Protein AF-A0A0K0XYK2-F1 (afdb_monomer_lite)

Organism: NCBI:txid1579979

Secondary structure (DSSP, 8-state):
--HHHHHHHHHHIIIIIHHHHHHHHHHHHHHHHHHHHHTSS-HHHHHHHHHHHHHHHHHHHHHHHHHH--PPP-HHHHHHHHHHHHHHHHHHHHHHHHS--S---HHHHHHHIIIIIHHHHHHHHHHHHHHTTTTGGGS--

Structure (mmCIF, N/CA/C/O backbone):
data_AF-A0A0K0XYK2-F1
#
_entry.id   AF-A0A0K0XYK2-F1
#
loop_
_atom_site.group_PDB
_atom_site.id
_atom_site.type_symbol
_atom_site.label_atom_id
_atom_site.label_alt_id
_atom_site.label_comp_id
_atom_site.label_asym_id
_atom_site.label_entity_id
_atom_site.label_seq_id
_atom_site.pdbx_PDB_ins_code
_atom_site.Cartn_x
_atom_site.Cartn_y
_atom_site.Cartn_z
_atom_site.occupancy
_atom_site.B_iso_or_equiv
_atom_site.auth_seq_id
_atom_site.auth_comp_id
_atom_site.auth_asym_id
_atom_site.auth_atom_id
_atom_site.pdbx_PDB_model_num
ATOM 1 N N . MET A 1 1 ? -25.253 -1.121 17.543 1.00 58.72 1 MET A N 1
ATOM 2 C CA . MET A 1 1 ? -23.976 -0.503 17.107 1.00 58.72 1 MET A CA 1
ATOM 3 C C . MET A 1 1 ? -23.980 0.944 17.547 1.00 58.72 1 MET A C 1
ATOM 5 O O . MET A 1 1 ? -24.914 1.648 17.197 1.00 58.72 1 MET A O 1
ATOM 9 N N . ASN A 1 2 ? -22.970 1.384 18.293 1.00 80.88 2 ASN A N 1
ATOM 10 C CA . ASN A 1 2 ? -22.919 2.762 18.789 1.00 80.88 2 ASN A CA 1
ATOM 11 C C . ASN A 1 2 ? -22.516 3.725 17.659 1.00 80.88 2 ASN A C 1
ATOM 13 O O . ASN A 1 2 ? -21.666 3.376 16.836 1.00 80.88 2 ASN A O 1
ATOM 17 N N . ALA A 1 3 ? -23.086 4.935 17.632 1.00 79.44 3 ALA A N 1
ATOM 18 C CA . ALA A 1 3 ? -22.844 5.947 16.591 1.00 79.44 3 ALA A CA 1
ATOM 19 C C . ALA A 1 3 ? -21.345 6.232 16.360 1.00 79.44 3 ALA A C 1
ATOM 21 O O . ALA A 1 3 ? -20.890 6.357 15.225 1.00 79.44 3 ALA A O 1
ATOM 22 N N . ALA A 1 4 ? -20.548 6.210 17.431 1.00 78.44 4 ALA A N 1
ATOM 23 C CA . ALA A 1 4 ? -19.099 6.377 17.367 1.00 78.44 4 ALA A CA 1
ATOM 24 C C . ALA A 1 4 ? -18.378 5.292 16.539 1.00 78.44 4 ALA A C 1
ATOM 26 O O . ALA A 1 4 ? -17.362 5.574 15.908 1.00 78.44 4 ALA A O 1
ATOM 27 N N . ALA A 1 5 ? -18.879 4.052 16.520 1.00 76.62 5 ALA A N 1
ATOM 28 C CA . ALA A 1 5 ? -18.284 2.971 15.730 1.00 76.62 5 ALA A CA 1
ATOM 29 C C . ALA A 1 5 ? -18.580 3.130 14.230 1.00 76.62 5 ALA A C 1
ATOM 31 O O . ALA A 1 5 ? -17.725 2.832 13.400 1.00 76.62 5 ALA A O 1
ATOM 32 N N . ILE A 1 6 ? -19.770 3.638 13.893 1.00 80.25 6 ILE A N 1
ATOM 33 C CA . ILE A 1 6 ? -20.173 3.934 12.511 1.00 80.25 6 ILE A CA 1
ATOM 34 C C . ILE A 1 6 ? -19.328 5.084 11.960 1.00 80.25 6 ILE A C 1
ATOM 36 O O . ILE A 1 6 ? -18.779 4.966 10.868 1.00 80.25 6 ILE A O 1
ATOM 40 N N . LEU A 1 7 ? -19.147 6.148 12.749 1.00 84.50 7 LEU A N 1
ATOM 41 C CA . LEU A 1 7 ? -18.330 7.297 12.360 1.00 84.50 7 LEU A CA 1
ATOM 42 C C . LEU A 1 7 ? -16.872 6.900 12.085 1.00 84.50 7 LEU A C 1
ATOM 44 O O . LEU A 1 7 ? -16.305 7.302 11.075 1.00 84.50 7 LEU A O 1
ATOM 48 N N . LYS A 1 8 ? -16.276 6.063 12.946 1.00 80.12 8 LYS A N 1
ATOM 49 C CA . LYS A 1 8 ? -14.902 5.566 12.758 1.00 80.12 8 LYS A CA 1
ATOM 50 C C . LYS A 1 8 ? -14.750 4.736 11.482 1.00 80.12 8 LYS A C 1
ATOM 52 O O . LYS A 1 8 ? -13.781 4.928 10.755 1.00 80.12 8 LYS A O 1
ATOM 57 N N . ALA A 1 9 ? -15.698 3.839 11.207 1.00 79.44 9 ALA A N 1
ATOM 58 C CA . ALA A 1 9 ? -15.681 3.028 9.991 1.00 79.44 9 ALA A CA 1
ATOM 59 C C . ALA A 1 9 ? -15.854 3.894 8.732 1.00 79.44 9 ALA A C 1
ATOM 61 O O . ALA A 1 9 ? -15.093 3.749 7.780 1.00 79.44 9 ALA A O 1
ATOM 62 N N . GLY A 1 10 ? -16.793 4.846 8.754 1.00 82.88 10 GLY A N 1
ATOM 63 C CA . GLY A 1 10 ? -17.002 5.784 7.650 1.00 82.88 10 GLY A CA 1
ATOM 64 C C . GLY A 1 10 ? -15.770 6.645 7.369 1.00 82.88 10 GLY A C 1
ATOM 65 O O . GLY A 1 10 ? -15.364 6.780 6.218 1.00 82.88 10 GLY A O 1
ATOM 66 N N . LEU A 1 11 ? -15.116 7.156 8.416 1.00 85.12 11 LEU A N 1
ATOM 67 C CA . LEU A 1 11 ? -13.898 7.952 8.276 1.00 85.12 11 LEU A CA 1
ATOM 68 C C . LEU A 1 11 ? -12.726 7.124 7.728 1.00 85.12 11 LEU A C 1
ATOM 70 O O . LEU A 1 11 ? -11.992 7.603 6.871 1.00 85.12 11 LEU A O 1
ATOM 74 N N . ALA A 1 12 ? -12.574 5.872 8.170 1.00 84.19 12 ALA A N 1
ATOM 75 C CA . ALA A 1 12 ? -11.563 4.959 7.633 1.00 84.19 12 ALA A CA 1
ATOM 76 C C . ALA A 1 12 ? -11.784 4.669 6.140 1.00 84.19 12 ALA A C 1
ATOM 78 O O . ALA A 1 12 ? -10.831 4.642 5.362 1.00 84.19 12 ALA A O 1
ATOM 79 N N . ILE A 1 13 ? -13.040 4.495 5.722 1.00 86.38 13 ILE A N 1
ATOM 80 C CA . ILE A 1 13 ? -13.371 4.291 4.310 1.00 86.38 13 ILE A CA 1
ATOM 81 C C . ILE A 1 13 ? -13.037 5.551 3.502 1.00 86.38 13 ILE A C 1
ATOM 83 O O . ILE A 1 13 ? -12.327 5.458 2.506 1.00 86.38 13 ILE A O 1
ATOM 87 N N . LEU A 1 14 ? -13.483 6.727 3.950 1.00 86.56 14 LEU A N 1
ATOM 88 C CA . LEU A 1 14 ? -13.291 7.989 3.227 1.00 86.56 14 LEU A CA 1
ATOM 89 C C . LEU A 1 14 ? -11.833 8.455 3.170 1.00 86.56 14 LEU A C 1
ATOM 91 O O . LEU A 1 14 ? -11.420 9.016 2.161 1.00 86.56 14 LEU A O 1
ATOM 95 N N . LEU A 1 15 ? -11.060 8.262 4.241 1.00 85.19 15 LEU A N 1
ATOM 96 C CA . LEU A 1 15 ? -9.692 8.780 4.327 1.00 85.19 15 LEU A CA 1
ATOM 97 C C . LEU A 1 15 ? -8.625 7.768 3.918 1.00 85.19 15 LEU A C 1
ATOM 99 O O . LEU A 1 15 ? -7.538 8.183 3.546 1.00 85.19 15 LEU A O 1
ATOM 103 N N . ALA A 1 16 ? -8.890 6.463 3.985 1.00 84.69 16 ALA A N 1
ATOM 104 C CA . ALA A 1 16 ? -7.887 5.455 3.643 1.00 84.69 16 ALA A CA 1
ATOM 105 C C . ALA A 1 16 ? -8.311 4.610 2.442 1.00 84.69 16 ALA A C 1
ATOM 107 O O . ALA A 1 16 ? -7.572 4.518 1.464 1.00 84.69 16 ALA A O 1
ATOM 108 N N . TRP A 1 17 ? -9.499 4.005 2.483 1.00 90.06 17 TRP A N 1
ATOM 109 C CA . TRP A 1 17 ? -9.905 3.046 1.453 1.00 90.06 17 TRP A CA 1
ATOM 110 C C . TRP A 1 17 ? -10.210 3.696 0.096 1.00 90.06 17 TRP A C 1
ATOM 112 O O . TRP A 1 17 ? -9.714 3.227 -0.926 1.00 90.06 17 TRP A O 1
ATOM 122 N N . VAL A 1 18 ? -10.988 4.784 0.079 1.00 88.06 18 VAL A N 1
ATOM 123 C CA . VAL A 1 18 ? -11.325 5.527 -1.149 1.00 88.06 18 VAL A CA 1
ATOM 124 C C . VAL A 1 18 ? -10.067 6.031 -1.865 1.00 88.06 18 VAL A C 1
ATOM 126 O O . VAL A 1 18 ? -9.911 5.720 -3.043 1.00 88.06 18 VAL A O 1
ATOM 129 N N . PRO A 1 19 ? -9.128 6.736 -1.206 1.00 83.75 19 PRO A N 1
ATOM 130 C CA . PRO A 1 19 ? -7.890 7.133 -1.871 1.00 83.75 19 PRO A CA 1
ATOM 131 C C . PRO A 1 19 ? -7.040 5.940 -2.340 1.00 83.75 19 PRO A C 1
ATOM 133 O O . PRO A 1 19 ? -6.394 6.024 -3.384 1.00 83.75 19 PRO A O 1
ATOM 136 N N . ALA A 1 20 ? -7.078 4.799 -1.644 1.00 86.00 20 ALA A N 1
ATOM 137 C CA . ALA A 1 20 ? -6.368 3.594 -2.074 1.00 86.00 20 ALA A CA 1
ATOM 138 C C . ALA A 1 20 ? -6.957 2.931 -3.338 1.00 86.00 20 ALA A C 1
ATOM 140 O O . ALA A 1 20 ? -6.229 2.215 -4.025 1.00 86.00 20 ALA A O 1
ATOM 141 N N . LEU A 1 21 ? -8.226 3.181 -3.697 1.00 86.69 21 LEU A N 1
ATOM 142 C CA . LEU A 1 21 ? -8.789 2.720 -4.979 1.00 86.69 21 LEU A CA 1
ATOM 143 C C . LEU A 1 21 ? -8.037 3.307 -6.172 1.00 86.69 21 LEU A C 1
ATOM 145 O O . LEU A 1 21 ? -7.828 2.621 -7.168 1.00 86.69 21 LEU A O 1
ATOM 149 N N . PHE A 1 22 ? -7.614 4.567 -6.068 1.00 84.25 22 PHE A N 1
ATOM 150 C CA . PHE A 1 22 ? -6.834 5.211 -7.117 1.00 84.25 22 PHE A CA 1
ATOM 151 C C . PHE A 1 22 ? -5.506 4.474 -7.325 1.00 84.25 22 PHE A C 1
ATOM 153 O O . PHE A 1 22 ? -5.145 4.136 -8.450 1.00 84.25 22 PHE A O 1
ATOM 160 N N . TRP A 1 23 ? -4.840 4.105 -6.228 1.00 81.56 23 TRP A N 1
ATOM 161 C CA . TRP A 1 23 ? -3.601 3.326 -6.251 1.00 81.56 23 TRP A CA 1
ATOM 162 C C . TRP A 1 23 ? -3.754 1.919 -6.809 1.00 81.56 23 TRP A C 1
ATOM 164 O O . TRP A 1 23 ? -2.800 1.404 -7.385 1.00 81.56 23 TRP A O 1
ATOM 174 N N . LEU A 1 24 ? -4.934 1.307 -6.702 1.00 89.81 24 LEU A N 1
ATOM 175 C CA . LEU A 1 24 ? -5.184 0.003 -7.311 1.00 89.81 24 LEU A CA 1
ATOM 176 C C . LEU A 1 24 ? -5.029 0.053 -8.837 1.00 89.81 24 LEU A C 1
ATOM 178 O O . LEU A 1 24 ? -4.499 -0.887 -9.427 1.00 89.81 24 LEU A O 1
ATOM 182 N N . VAL A 1 25 ? -5.432 1.160 -9.470 1.00 88.12 25 VAL A N 1
ATOM 183 C CA . VAL A 1 25 ? -5.254 1.357 -10.915 1.00 88.12 25 VAL A CA 1
ATOM 184 C C . VAL A 1 25 ? -3.768 1.442 -11.259 1.00 88.12 25 VAL A C 1
ATOM 186 O O . VAL A 1 25 ? -3.318 0.737 -12.156 1.00 88.12 25 VAL A O 1
ATOM 189 N N . PHE A 1 26 ? -2.979 2.219 -10.507 1.00 84.81 26 PHE A N 1
ATOM 190 C CA . PHE A 1 26 ? -1.522 2.286 -10.703 1.00 84.81 26 PHE A CA 1
ATOM 191 C C . PHE A 1 26 ? -0.840 0.946 -10.463 1.00 84.81 26 PHE A C 1
ATOM 193 O O . PHE A 1 26 ? 0.047 0.570 -11.223 1.00 84.81 26 PHE A O 1
ATOM 200 N N . ALA A 1 27 ? -1.271 0.210 -9.441 1.00 89.38 27 ALA A N 1
ATOM 201 C CA . ALA A 1 27 ? -0.759 -1.117 -9.147 1.00 89.38 27 ALA A CA 1
ATOM 202 C C . ALA A 1 27 ? -1.038 -2.082 -10.312 1.00 89.38 27 ALA A C 1
ATOM 204 O O . ALA A 1 27 ? -0.130 -2.779 -10.759 1.00 89.38 27 ALA A O 1
ATOM 205 N N . GLY A 1 28 ? -2.257 -2.061 -10.865 1.00 90.56 28 GLY A N 1
ATOM 206 C CA . GLY A 1 28 ? -2.625 -2.837 -12.051 1.00 90.56 28 GLY A CA 1
ATOM 207 C C . GLY A 1 28 ? -1.798 -2.465 -13.284 1.00 90.56 28 GLY A C 1
ATOM 208 O O . GLY A 1 28 ? -1.230 -3.345 -13.931 1.00 90.56 28 GLY A O 1
ATOM 209 N N . THR A 1 29 ? -1.657 -1.169 -13.572 1.00 88.31 29 THR A N 1
ATOM 210 C CA . THR A 1 29 ? -0.811 -0.679 -14.671 1.00 88.31 29 THR A CA 1
ATOM 211 C C . THR A 1 29 ? 0.649 -1.084 -14.477 1.00 88.31 29 THR A C 1
ATOM 213 O O . THR A 1 29 ? 1.287 -1.513 -15.432 1.00 88.31 29 THR A O 1
ATOM 216 N N . GLY A 1 30 ? 1.166 -1.020 -13.247 1.00 86.88 30 GLY A N 1
ATOM 217 C CA . GLY A 1 30 ? 2.515 -1.463 -12.898 1.00 86.88 30 GLY A CA 1
ATOM 218 C C . GLY A 1 30 ? 2.739 -2.946 -13.190 1.00 86.88 30 GLY A C 1
ATOM 219 O O . GLY A 1 30 ? 3.750 -3.293 -13.791 1.00 86.88 30 GLY A O 1
ATOM 220 N N . VAL A 1 31 ? 1.774 -3.819 -12.872 1.00 92.44 31 VAL A N 1
ATOM 221 C CA . VAL A 1 31 ? 1.859 -5.242 -13.249 1.00 92.44 31 VAL A CA 1
ATOM 222 C C . VAL A 1 31 ? 1.899 -5.405 -14.769 1.00 92.44 31 VAL A C 1
ATOM 224 O O . VAL A 1 31 ? 2.766 -6.111 -15.276 1.00 92.44 31 VAL A O 1
ATOM 227 N N . ILE A 1 32 ? 0.998 -4.748 -15.506 1.00 92.38 32 ILE A N 1
ATOM 228 C CA . ILE A 1 32 ? 0.915 -4.874 -16.972 1.00 92.38 32 ILE A CA 1
ATOM 229 C C . ILE A 1 32 ? 2.203 -4.375 -17.641 1.00 92.38 32 ILE A C 1
ATOM 231 O O . ILE A 1 32 ? 2.792 -5.082 -18.459 1.00 92.38 32 ILE A O 1
ATOM 235 N N . MET A 1 33 ? 2.667 -3.182 -17.263 1.00 88.69 33 MET A N 1
ATOM 236 C CA . MET A 1 33 ? 3.909 -2.599 -17.775 1.00 88.69 33 MET A CA 1
ATOM 237 C C . MET A 1 33 ? 5.120 -3.447 -17.392 1.00 88.69 33 MET A C 1
ATOM 239 O O . MET A 1 33 ? 6.005 -3.665 -18.216 1.00 88.69 33 MET A O 1
ATOM 243 N N . GLY A 1 34 ? 5.139 -3.984 -16.172 1.00 88.88 34 GLY A N 1
ATOM 244 C CA . GLY A 1 34 ? 6.210 -4.852 -15.710 1.00 88.88 34 GLY A CA 1
ATOM 245 C C . GLY A 1 34 ? 6.291 -6.162 -16.495 1.00 88.88 34 GLY A C 1
ATOM 246 O O . GLY A 1 34 ? 7.384 -6.571 -16.879 1.00 88.88 34 GLY A O 1
ATOM 247 N N . VAL A 1 35 ? 5.147 -6.773 -16.833 1.00 91.12 35 VAL A N 1
ATOM 248 C CA . VAL A 1 35 ? 5.092 -7.935 -17.740 1.00 91.12 35 VAL A CA 1
ATOM 249 C C . VAL A 1 35 ? 5.641 -7.572 -19.117 1.00 91.12 35 VAL A C 1
ATOM 251 O O . VAL A 1 35 ? 6.440 -8.331 -19.656 1.00 91.12 35 VAL A O 1
ATOM 254 N N . GLY A 1 36 ? 5.290 -6.403 -19.660 1.00 87.56 36 GLY A N 1
ATOM 255 C CA . GLY A 1 36 ? 5.891 -5.896 -20.899 1.00 87.56 36 GLY A CA 1
ATOM 256 C C . GLY A 1 36 ? 7.415 -5.744 -20.801 1.00 87.56 36 GLY A C 1
ATOM 257 O O . GLY A 1 36 ? 8.137 -6.130 -21.719 1.00 87.56 36 GLY A O 1
ATOM 258 N N . GLY A 1 37 ? 7.910 -5.265 -19.657 1.00 88.38 37 GLY A N 1
ATOM 259 C CA . GLY A 1 37 ? 9.337 -5.126 -19.360 1.00 88.38 37 GLY A CA 1
ATOM 260 C C . GLY A 1 37 ? 10.102 -6.451 -19.279 1.00 88.38 37 GLY A C 1
ATOM 261 O O . GLY A 1 37 ? 11.288 -6.483 -19.584 1.00 88.38 37 GLY A O 1
ATOM 262 N N . LEU A 1 38 ? 9.445 -7.568 -18.943 1.00 90.25 38 LEU A N 1
ATOM 263 C CA . LEU A 1 38 ? 10.092 -8.891 -18.963 1.00 90.25 38 LEU A CA 1
ATOM 264 C C . LEU A 1 38 ? 10.512 -9.331 -20.369 1.00 90.25 38 LEU A C 1
ATOM 266 O O . LEU A 1 38 ? 11.432 -10.134 -20.506 1.00 90.25 38 LEU A O 1
ATOM 270 N N . PHE A 1 39 ? 9.836 -8.817 -21.397 1.00 90.75 39 PHE A N 1
ATOM 271 C CA . PHE A 1 39 ? 10.120 -9.114 -22.800 1.00 90.75 39 PHE A CA 1
ATOM 272 C C . PHE A 1 39 ? 10.922 -8.004 -23.493 1.00 90.75 39 PHE A C 1
ATOM 274 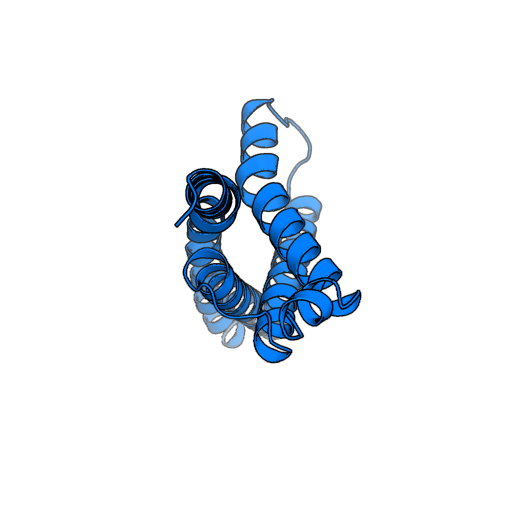O O . PHE A 1 39 ? 11.175 -8.094 -24.694 1.00 90.75 39 PHE A O 1
ATOM 281 N N . SER A 1 40 ? 11.313 -6.957 -22.760 1.00 84.62 40 SER A N 1
ATOM 282 C CA . SER A 1 40 ? 12.141 -5.864 -23.268 1.00 84.62 40 SER A CA 1
ATOM 283 C C . SER A 1 40 ? 13.622 -6.067 -22.916 1.00 84.62 40 SER A C 1
ATOM 285 O O . SER A 1 40 ? 14.017 -7.072 -22.325 1.00 84.62 40 SER A O 1
ATOM 287 N N . SER A 1 41 ? 14.469 -5.102 -23.282 1.00 79.62 41 SER A N 1
ATOM 288 C CA . SER A 1 41 ? 15.900 -5.096 -22.950 1.00 79.62 41 SER A CA 1
ATOM 289 C C . SER A 1 41 ? 16.199 -4.941 -21.451 1.00 79.62 41 SER A C 1
ATOM 291 O O . SER A 1 41 ? 17.358 -5.053 -21.058 1.00 79.62 41 SER A O 1
ATOM 293 N N . GLU A 1 42 ? 15.187 -4.694 -20.609 1.00 83.75 42 GLU A N 1
ATOM 294 C CA . GLU A 1 42 ? 15.345 -4.393 -19.178 1.00 83.75 42 GLU A CA 1
ATOM 295 C C . GLU A 1 42 ? 14.457 -5.284 -18.280 1.00 83.75 42 GLU A C 1
ATOM 297 O O . GLU A 1 42 ? 13.575 -4.799 -17.561 1.00 83.75 42 GLU A O 1
ATOM 302 N N . PRO A 1 43 ? 14.711 -6.606 -18.244 1.00 87.69 43 PRO A N 1
ATOM 303 C CA . PRO A 1 43 ? 13.863 -7.562 -17.525 1.00 87.69 43 PRO A CA 1
ATOM 304 C C . PRO A 1 43 ? 13.830 -7.326 -16.008 1.00 87.69 43 PRO A C 1
ATOM 306 O O . PRO A 1 43 ? 12.824 -7.597 -15.351 1.00 87.69 43 PRO A O 1
ATOM 309 N N . TRP A 1 44 ? 14.906 -6.778 -15.436 1.00 89.50 44 TRP A N 1
ATOM 310 C CA . TRP A 1 44 ? 14.969 -6.444 -14.012 1.00 89.50 44 TRP A CA 1
ATOM 311 C C . TRP A 1 44 ? 14.008 -5.317 -13.630 1.00 89.50 44 TRP A C 1
ATOM 313 O O . TRP A 1 44 ? 13.346 -5.417 -12.598 1.00 89.50 44 TRP A O 1
ATOM 323 N N . GLY A 1 45 ? 13.878 -4.289 -14.475 1.00 85.31 45 GLY A N 1
ATOM 324 C CA . GLY A 1 45 ? 12.880 -3.236 -14.285 1.00 85.31 45 GLY A CA 1
ATOM 325 C C . GLY A 1 45 ? 11.470 -3.823 -14.318 1.00 85.31 45 GLY A C 1
ATOM 326 O O . GLY A 1 45 ? 10.673 -3.576 -13.414 1.00 85.31 45 GLY A O 1
ATOM 327 N N . GLY A 1 46 ? 11.206 -4.709 -15.285 1.00 87.25 46 GLY A N 1
ATOM 328 C CA . GLY A 1 46 ? 9.940 -5.436 -15.390 1.00 87.25 46 GLY A CA 1
ATOM 329 C C . GLY A 1 46 ? 9.558 -6.198 -14.114 1.00 87.25 46 GLY A C 1
ATOM 330 O O . GLY A 1 46 ? 8.443 -6.050 -13.608 1.00 87.25 46 GLY A O 1
ATOM 331 N N . LEU A 1 47 ? 10.501 -6.950 -13.533 1.00 90.81 47 LEU A N 1
ATOM 332 C CA . LEU A 1 47 ? 10.293 -7.673 -12.270 1.00 90.81 47 LEU A CA 1
ATOM 333 C C . LEU A 1 47 ? 9.973 -6.741 -11.094 1.00 90.81 47 LEU A C 1
ATOM 335 O O . LEU A 1 47 ? 9.086 -7.052 -10.296 1.00 90.81 47 LEU A O 1
ATOM 339 N N . VAL A 1 48 ? 10.662 -5.602 -10.988 1.00 89.62 48 VAL A N 1
ATOM 340 C CA . VAL A 1 48 ? 10.406 -4.608 -9.933 1.00 89.62 48 VAL A CA 1
ATOM 341 C C . VAL A 1 48 ? 8.996 -4.031 -10.070 1.00 89.62 48 VAL A C 1
ATOM 343 O O . VAL A 1 48 ? 8.261 -3.986 -9.084 1.00 89.62 48 VAL A O 1
ATOM 346 N N . PHE A 1 49 ? 8.574 -3.668 -11.283 1.00 89.19 49 PHE A N 1
ATOM 347 C CA . PHE A 1 49 ? 7.224 -3.155 -11.540 1.00 89.19 49 PHE A CA 1
ATOM 348 C C . PHE A 1 49 ? 6.128 -4.184 -11.234 1.00 89.19 49 PHE A C 1
ATOM 350 O O . PHE A 1 49 ? 5.107 -3.830 -10.639 1.00 89.19 49 PHE A O 1
ATOM 357 N N . ILE A 1 50 ? 6.357 -5.465 -11.547 1.00 92.62 50 ILE A N 1
ATOM 358 C CA . ILE A 1 50 ? 5.449 -6.555 -11.154 1.00 92.62 50 ILE A CA 1
ATOM 359 C C . ILE A 1 50 ? 5.372 -6.669 -9.631 1.00 92.62 50 ILE A C 1
ATOM 361 O O . ILE A 1 50 ? 4.275 -6.729 -9.078 1.00 92.62 50 ILE A O 1
ATOM 365 N N . ALA A 1 51 ? 6.514 -6.681 -8.939 1.00 92.56 51 ALA A N 1
ATOM 366 C CA . ALA A 1 51 ? 6.555 -6.810 -7.485 1.00 92.56 51 ALA A CA 1
ATOM 367 C C . ALA A 1 51 ? 5.850 -5.638 -6.781 1.00 92.56 51 ALA A C 1
ATOM 369 O O . ALA A 1 51 ? 5.080 -5.861 -5.845 1.00 92.56 51 ALA A O 1
ATOM 370 N N . LEU A 1 52 ? 6.055 -4.407 -7.261 1.00 91.25 52 LEU A N 1
ATOM 371 C CA . LEU A 1 52 ? 5.348 -3.221 -6.776 1.00 91.25 52 LEU A CA 1
ATOM 372 C C . LEU A 1 52 ? 3.847 -3.318 -7.065 1.00 91.25 52 LEU A C 1
ATOM 374 O O . LEU A 1 52 ? 3.025 -3.151 -6.170 1.00 91.25 52 LEU A O 1
ATOM 378 N N . GLY A 1 53 ? 3.458 -3.679 -8.285 1.00 91.50 53 GLY A N 1
ATOM 379 C CA . GLY A 1 53 ? 2.047 -3.843 -8.625 1.00 91.50 53 GLY A CA 1
ATOM 380 C C . GLY A 1 53 ? 1.339 -4.879 -7.740 1.00 91.50 53 GLY A C 1
ATOM 381 O O . GLY A 1 53 ? 0.288 -4.602 -7.160 1.00 91.50 53 GLY A O 1
ATOM 382 N N . LEU A 1 54 ? 1.948 -6.049 -7.537 1.00 94.75 54 LEU A N 1
ATOM 383 C CA . LEU A 1 54 ? 1.407 -7.084 -6.651 1.00 94.75 54 LEU A CA 1
ATOM 384 C C . LEU A 1 54 ? 1.376 -6.638 -5.182 1.00 94.75 54 LEU A C 1
ATOM 386 O O . LEU A 1 54 ? 0.389 -6.888 -4.487 1.00 94.75 54 LEU A O 1
ATOM 390 N N . GLY A 1 55 ? 2.417 -5.947 -4.712 1.00 92.25 55 GLY A N 1
ATOM 391 C CA . GLY A 1 55 ? 2.473 -5.376 -3.367 1.00 92.25 55 GLY A CA 1
ATOM 392 C C . GLY A 1 55 ? 1.348 -4.370 -3.113 1.00 92.25 55 GLY A C 1
ATOM 393 O O . GLY A 1 55 ? 0.671 -4.455 -2.086 1.00 92.25 55 GLY A O 1
ATOM 394 N N . GLY A 1 56 ? 1.087 -3.480 -4.073 1.00 91.12 56 GLY A N 1
ATOM 395 C CA . GLY A 1 56 ? -0.027 -2.531 -4.036 1.00 91.12 56 GLY A CA 1
ATO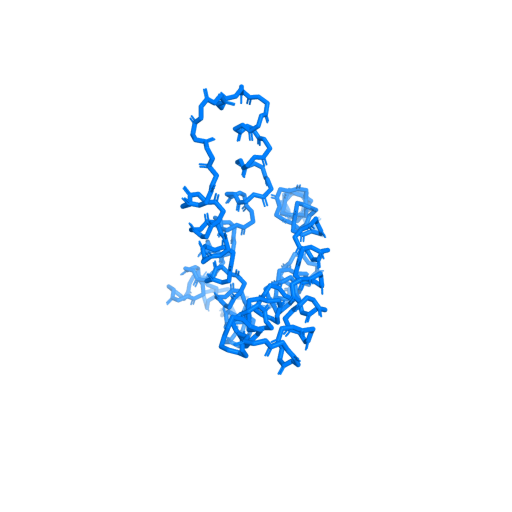M 396 C C . GLY A 1 56 ? -1.397 -3.217 -3.997 1.00 91.12 56 GLY A C 1
ATOM 397 O O . GLY A 1 56 ? -2.238 -2.854 -3.172 1.00 91.12 56 GLY A O 1
ATOM 398 N N . ILE A 1 57 ? -1.606 -4.258 -4.813 1.00 94.44 57 ILE A N 1
ATOM 399 C CA . ILE A 1 57 ? -2.853 -5.046 -4.820 1.00 94.44 57 ILE A CA 1
ATOM 400 C C . ILE A 1 57 ? -3.066 -5.747 -3.471 1.00 94.44 57 ILE A C 1
ATOM 402 O O . ILE A 1 57 ? -4.150 -5.654 -2.892 1.00 94.44 57 ILE A O 1
ATOM 406 N N . LEU A 1 58 ? -2.036 -6.406 -2.927 1.00 93.38 58 LEU A N 1
ATOM 407 C CA . LEU A 1 58 ? -2.102 -7.036 -1.602 1.00 93.38 58 LEU A CA 1
ATOM 408 C C . LEU A 1 58 ? -2.398 -6.005 -0.506 1.00 93.38 58 LEU A C 1
ATOM 410 O O . LEU A 1 58 ? -3.253 -6.244 0.348 1.00 93.38 58 LEU A O 1
ATOM 414 N N . GLY A 1 59 ? -1.759 -4.837 -0.576 1.00 90.12 59 GLY A N 1
ATOM 415 C CA . GLY A 1 59 ? -2.038 -3.684 0.276 1.00 90.12 59 GLY A CA 1
ATOM 416 C C . GLY A 1 59 ? -3.500 -3.268 0.263 1.00 90.12 59 GLY A C 1
ATOM 417 O O . GLY A 1 59 ? -4.128 -3.153 1.318 1.00 90.12 59 GLY A O 1
ATOM 418 N N . PHE A 1 60 ? -4.061 -3.099 -0.934 1.00 91.94 60 PHE A N 1
ATOM 419 C CA . PHE A 1 60 ? -5.460 -2.731 -1.127 1.00 91.94 60 PHE A CA 1
ATOM 420 C C . PHE A 1 60 ? -6.421 -3.796 -0.582 1.00 91.94 60 PHE A C 1
ATOM 422 O O . PHE A 1 60 ? -7.409 -3.457 0.075 1.00 91.94 60 PHE A O 1
ATOM 429 N N . ILE A 1 61 ? -6.126 -5.084 -0.783 1.00 91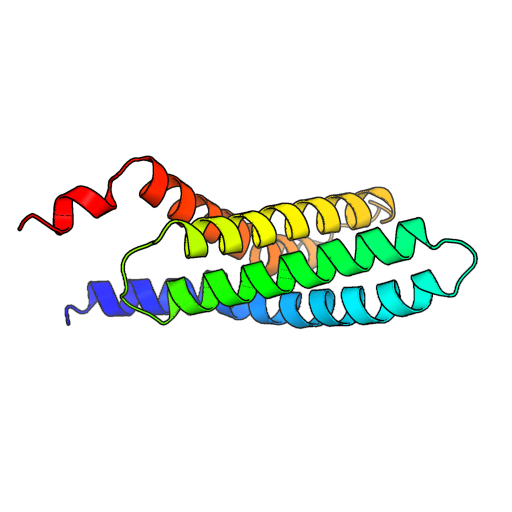.06 61 ILE A N 1
ATOM 430 C CA . ILE A 1 61 ? -6.912 -6.187 -0.209 1.00 91.06 61 ILE A CA 1
ATOM 431 C C . ILE A 1 61 ? -6.861 -6.132 1.323 1.00 91.06 61 ILE A C 1
ATOM 433 O O . ILE A 1 61 ? -7.904 -6.190 1.977 1.00 91.06 61 ILE A O 1
ATOM 437 N N . GLY A 1 62 ? -5.670 -5.970 1.908 1.00 87.56 62 GLY A N 1
ATOM 438 C CA . GLY A 1 62 ? -5.490 -5.834 3.355 1.00 87.56 62 GLY A CA 1
ATOM 439 C C . GLY A 1 62 ? -6.276 -4.657 3.935 1.00 87.56 62 GLY A C 1
ATOM 440 O O . GLY A 1 62 ? -6.950 -4.803 4.958 1.00 87.56 62 GLY A O 1
ATOM 441 N N . LEU A 1 63 ? -6.257 -3.517 3.243 1.00 88.12 63 LEU A N 1
ATOM 442 C CA . LEU A 1 63 ? -6.977 -2.309 3.635 1.00 88.12 63 LEU A CA 1
ATOM 443 C C . LEU A 1 63 ? -8.491 -2.478 3.502 1.00 88.12 63 LEU A C 1
ATOM 445 O O . LEU A 1 63 ? -9.234 -2.107 4.405 1.00 88.12 63 LEU A O 1
ATOM 449 N N . THR A 1 64 ? -8.952 -3.103 2.420 1.00 89.44 64 THR A N 1
ATOM 450 C CA . THR A 1 64 ? -10.369 -3.426 2.213 1.00 89.44 64 THR A CA 1
ATOM 451 C C . THR A 1 64 ? -10.879 -4.316 3.337 1.00 89.44 64 THR A C 1
ATOM 453 O O . THR A 1 64 ? -11.892 -4.008 3.963 1.00 89.44 64 THR A O 1
ATOM 456 N N . LEU A 1 65 ? -10.145 -5.379 3.668 1.00 86.56 65 LEU A N 1
ATOM 457 C CA . LEU A 1 65 ? -10.504 -6.251 4.779 1.00 86.56 65 LEU A CA 1
ATOM 458 C C . LEU A 1 65 ? -10.522 -5.491 6.110 1.00 86.56 65 LEU A C 1
ATOM 460 O O . LEU A 1 65 ? -11.441 -5.695 6.898 1.00 86.56 65 LEU A O 1
ATOM 464 N N . ALA A 1 66 ? -9.563 -4.601 6.363 1.00 83.88 66 ALA A N 1
ATOM 465 C CA . ALA A 1 66 ? -9.508 -3.831 7.604 1.00 83.88 66 ALA A CA 1
ATOM 466 C C . ALA A 1 66 ? -10.621 -2.771 7.730 1.00 83.88 66 ALA A C 1
ATOM 468 O O . ALA A 1 66 ? -11.144 -2.562 8.822 1.00 83.88 66 ALA A O 1
ATOM 469 N N . CYS A 1 67 ? -10.995 -2.106 6.634 1.00 85.62 67 CYS A N 1
ATOM 470 C CA . CYS A 1 67 ? -12.014 -1.053 6.637 1.00 85.62 67 CYS A CA 1
ATOM 471 C C . CYS A 1 67 ? -13.442 -1.612 6.615 1.00 85.62 67 CYS A C 1
ATOM 473 O O . CYS A 1 67 ? -14.328 -1.056 7.263 1.00 85.62 67 CYS A O 1
ATOM 475 N N . TRP A 1 68 ? -13.672 -2.703 5.877 1.00 82.38 68 TRP A N 1
ATOM 476 C CA . TRP A 1 68 ? -15.015 -3.243 5.645 1.00 82.38 68 TRP A CA 1
ATOM 477 C C . TRP A 1 68 ? -15.378 -4.408 6.567 1.00 82.38 68 TRP A C 1
ATOM 479 O O . TRP A 1 68 ? -16.561 -4.631 6.825 1.00 82.38 68 TRP A O 1
ATOM 489 N N . THR A 1 69 ? -14.398 -5.144 7.107 1.00 77.88 69 THR A N 1
ATOM 490 C CA . THR A 1 69 ? -14.674 -6.243 8.046 1.00 77.88 69 THR A CA 1
ATOM 491 C C . THR A 1 69 ? -14.410 -5.811 9.484 1.00 77.88 69 THR A C 1
ATOM 493 O O . THR A 1 69 ? -13.404 -5.183 9.788 1.00 77.88 69 THR A O 1
ATOM 496 N N . ARG A 1 70 ? -15.288 -6.205 10.415 1.00 67.56 70 ARG A N 1
ATOM 497 C CA . ARG A 1 70 ? -15.086 -5.999 11.868 1.00 67.56 70 ARG A CA 1
ATOM 498 C C . ARG A 1 70 ? -14.126 -6.989 12.514 1.00 67.56 70 ARG A C 1
ATOM 500 O O . ARG A 1 70 ? -14.082 -7.113 13.734 1.00 67.56 70 ARG A O 1
ATOM 507 N N . TRP A 1 71 ? -13.456 -7.781 11.698 1.00 68.12 71 TRP A N 1
ATOM 508 C CA . TRP A 1 71 ? -12.709 -8.917 12.192 1.00 68.12 71 TRP A CA 1
ATOM 509 C C . TRP A 1 71 ? -11.385 -8.436 12.779 1.00 68.12 71 TRP A C 1
ATOM 511 O O . TRP A 1 71 ? -10.799 -7.485 12.249 1.00 68.12 71 TRP A O 1
ATOM 521 N N . PRO A 1 72 ? -10.904 -9.089 13.848 1.00 69.81 72 PRO A N 1
ATOM 522 C CA . PRO A 1 72 ? -9.647 -8.722 14.469 1.00 69.81 72 PRO A CA 1
ATOM 523 C C . PRO A 1 72 ? -8.501 -8.801 13.462 1.00 69.81 72 PRO A C 1
ATOM 525 O O . PRO A 1 72 ? -8.516 -9.577 12.498 1.00 69.81 72 PRO A O 1
ATOM 528 N N . MET A 1 73 ? -7.497 -7.964 13.693 1.00 77.25 73 MET A N 1
ATOM 529 C CA . MET A 1 73 ? -6.311 -7.926 12.860 1.00 77.25 73 MET A CA 1
ATOM 530 C C . MET A 1 73 ? -5.528 -9.232 13.033 1.00 77.25 73 MET A C 1
ATOM 532 O O . MET A 1 73 ? -5.196 -9.623 14.149 1.00 77.25 73 MET A O 1
ATOM 536 N N . THR A 1 74 ? -5.254 -9.928 11.930 1.00 83.56 74 THR A N 1
ATOM 537 C CA . THR A 1 74 ? -4.464 -11.167 11.919 1.00 83.56 74 THR A CA 1
ATOM 538 C C . THR A 1 74 ? -3.079 -10.907 11.334 1.00 83.56 74 THR A C 1
ATOM 540 O O . THR A 1 74 ? -2.884 -9.932 10.603 1.00 83.56 74 THR A O 1
ATOM 543 N N . ARG A 1 75 ? -2.117 -11.808 11.592 1.00 84.00 75 ARG A N 1
ATOM 544 C CA . ARG A 1 75 ? -0.761 -11.708 11.016 1.00 84.00 75 ARG A CA 1
ATOM 545 C C . ARG A 1 75 ? -0.796 -11.561 9.494 1.00 84.00 75 ARG A C 1
ATOM 547 O O . ARG A 1 75 ? -0.120 -10.695 8.958 1.00 84.00 75 ARG A O 1
ATOM 554 N N . THR A 1 76 ? -1.635 -12.336 8.809 1.00 84.31 76 THR A N 1
ATOM 555 C CA . THR A 1 76 ? -1.771 -12.284 7.345 1.00 84.31 76 THR A CA 1
ATOM 556 C C . THR A 1 76 ? -2.231 -10.910 6.854 1.00 84.31 76 THR A C 1
ATOM 558 O O . THR A 1 76 ? -1.664 -10.374 5.907 1.00 84.31 76 THR A O 1
ATOM 561 N N . ARG A 1 77 ? -3.212 -10.293 7.527 1.00 84.12 77 ARG A N 1
ATOM 562 C CA . ARG A 1 77 ? -3.705 -8.951 7.169 1.00 84.12 77 ARG A CA 1
ATOM 563 C C . ARG A 1 77 ? -2.652 -7.874 7.412 1.00 84.12 77 ARG A C 1
ATOM 565 O O . ARG A 1 77 ? -2.518 -6.963 6.603 1.00 84.12 77 ARG A O 1
ATOM 572 N N . ALA A 1 78 ? -1.897 -7.991 8.504 1.00 85.81 78 ALA A N 1
ATOM 573 C CA . ALA A 1 78 ? -0.797 -7.080 8.800 1.00 85.81 78 ALA A CA 1
ATOM 574 C C . ALA A 1 78 ? 0.319 -7.180 7.747 1.00 85.81 78 ALA A C 1
ATOM 576 O O . ALA A 1 78 ? 0.822 -6.150 7.310 1.00 85.81 78 ALA A O 1
ATOM 577 N N . ILE A 1 79 ? 0.646 -8.394 7.285 1.00 87.75 79 ILE A N 1
ATOM 578 C CA . ILE A 1 79 ? 1.612 -8.611 6.196 1.00 87.75 79 ILE A CA 1
ATOM 579 C C . ILE A 1 79 ? 1.112 -7.968 4.898 1.00 87.75 79 ILE A C 1
ATOM 581 O O . ILE A 1 79 ? 1.864 -7.245 4.257 1.00 87.75 79 ILE A O 1
ATOM 585 N N . PHE A 1 80 ? -0.160 -8.158 4.537 1.00 90.38 80 PHE A N 1
ATOM 586 C CA . PHE A 1 80 ? -0.739 -7.541 3.338 1.00 90.38 80 PHE A CA 1
ATOM 587 C C . PHE A 1 80 ? -0.668 -6.012 3.381 1.00 90.38 80 PHE A C 1
ATOM 589 O O . PHE A 1 80 ? -0.211 -5.395 2.420 1.00 90.38 80 PHE A O 1
ATOM 596 N N . LEU A 1 81 ? -1.035 -5.400 4.512 1.00 89.25 81 LEU A N 1
ATOM 597 C CA . LEU A 1 81 ? -0.878 -3.956 4.700 1.00 89.25 81 LEU A CA 1
ATOM 598 C C . LEU A 1 81 ? 0.586 -3.516 4.607 1.00 89.25 81 LEU A C 1
ATOM 600 O O . LEU A 1 81 ? 0.866 -2.500 3.977 1.00 89.25 81 LEU A O 1
ATOM 604 N N . ALA A 1 82 ? 1.515 -4.269 5.199 1.00 88.19 82 ALA A N 1
ATOM 605 C CA . ALA A 1 82 ? 2.938 -3.952 5.145 1.00 88.19 82 ALA A CA 1
ATOM 606 C C . ALA A 1 82 ? 3.475 -4.001 3.706 1.00 88.19 82 ALA A C 1
ATOM 608 O O . ALA A 1 82 ? 4.177 -3.081 3.295 1.00 88.19 82 ALA A O 1
ATOM 609 N N . CYS A 1 83 ? 3.090 -5.010 2.915 1.00 90.62 83 CYS A N 1
ATOM 610 C CA . CYS A 1 83 ? 3.417 -5.086 1.489 1.00 90.62 83 CYS A CA 1
ATOM 611 C C . CYS A 1 83 ? 2.896 -3.863 0.726 1.00 90.62 83 CYS A C 1
ATOM 613 O O . CYS A 1 83 ? 3.639 -3.271 -0.054 1.00 90.62 83 CYS A O 1
ATOM 615 N N . GLY A 1 84 ? 1.657 -3.448 1.003 1.00 88.62 84 GLY A N 1
ATOM 616 C CA . GLY A 1 84 ? 1.070 -2.233 0.441 1.00 88.62 84 GLY A CA 1
ATOM 617 C C . GLY A 1 84 ? 1.861 -0.976 0.773 1.00 88.62 84 GLY A C 1
ATOM 618 O O . GLY A 1 84 ? 2.214 -0.217 -0.123 1.00 88.62 84 GLY A O 1
ATOM 619 N N . VAL A 1 85 ? 2.179 -0.773 2.055 1.00 89.94 85 VAL A N 1
ATOM 620 C CA . VAL A 1 85 ? 2.952 0.387 2.524 1.00 89.94 85 VAL A CA 1
ATOM 621 C C . VAL A 1 85 ? 4.333 0.420 1.876 1.00 89.94 85 VAL A C 1
ATOM 623 O O . VAL A 1 85 ? 4.717 1.451 1.333 1.00 89.94 85 VAL A O 1
ATOM 626 N N . ILE A 1 86 ? 5.065 -0.697 1.889 1.00 89.94 86 ILE A N 1
ATOM 627 C CA . ILE A 1 86 ? 6.403 -0.782 1.287 1.00 89.94 86 ILE A CA 1
ATOM 628 C C . ILE A 1 86 ? 6.323 -0.485 -0.210 1.00 89.94 86 ILE A C 1
ATOM 630 O O . ILE A 1 86 ? 7.084 0.337 -0.710 1.00 89.94 86 ILE A O 1
ATOM 634 N N . SER A 1 87 ? 5.370 -1.098 -0.913 1.00 88.44 87 SER A N 1
ATOM 635 C CA . SER A 1 87 ? 5.175 -0.863 -2.341 1.00 88.44 87 SER A CA 1
ATOM 636 C C . SER A 1 87 ? 4.906 0.605 -2.654 1.00 88.44 87 SER A C 1
ATOM 638 O O . SER A 1 87 ? 5.447 1.139 -3.618 1.00 88.44 87 SER A O 1
ATOM 640 N N . LEU A 1 88 ? 4.063 1.256 -1.856 1.00 85.56 88 LEU A N 1
ATOM 641 C CA . LEU A 1 88 ? 3.663 2.636 -2.089 1.00 85.56 88 LEU A CA 1
ATOM 642 C C . LEU A 1 88 ? 4.813 3.602 -1.772 1.00 85.56 88 LEU A C 1
ATOM 644 O O . LEU A 1 88 ? 5.046 4.540 -2.527 1.00 85.56 88 LEU A O 1
ATOM 648 N N . LEU A 1 89 ? 5.599 3.329 -0.726 1.00 86.38 89 LEU A N 1
ATOM 649 C CA . LEU A 1 89 ? 6.815 4.086 -0.413 1.00 86.38 89 LEU A CA 1
ATOM 650 C C . LEU A 1 89 ? 7.875 3.962 -1.512 1.00 86.38 89 LEU A C 1
ATOM 652 O O . LEU A 1 89 ? 8.458 4.971 -1.903 1.00 86.38 89 LEU A O 1
ATOM 656 N N . VAL A 1 90 ? 8.110 2.753 -2.030 1.00 86.12 90 VAL A N 1
ATOM 657 C CA . VAL A 1 90 ? 9.077 2.538 -3.116 1.00 86.12 90 VAL A CA 1
ATOM 658 C C . VAL A 1 90 ? 8.596 3.210 -4.402 1.00 86.12 90 VAL A C 1
ATOM 660 O O . VAL A 1 90 ? 9.375 3.916 -5.034 1.00 86.12 90 VAL A O 1
ATOM 663 N N . ALA A 1 91 ? 7.314 3.080 -4.755 1.00 81.38 91 ALA A N 1
ATOM 664 C CA . ALA A 1 91 ? 6.744 3.768 -5.914 1.00 81.38 91 ALA A CA 1
ATOM 665 C C . ALA A 1 91 ? 6.879 5.298 -5.803 1.00 81.38 91 ALA A C 1
ATOM 667 O O . ALA A 1 91 ? 7.277 5.954 -6.762 1.00 81.38 91 ALA A O 1
ATOM 668 N N . MET A 1 92 ? 6.624 5.870 -4.621 1.00 79.56 92 MET A N 1
ATOM 669 C CA . MET A 1 92 ? 6.832 7.302 -4.383 1.00 79.56 92 MET A CA 1
ATOM 670 C C . MET A 1 92 ? 8.308 7.701 -4.460 1.00 79.56 92 MET A C 1
ATOM 672 O O . MET A 1 92 ? 8.622 8.768 -4.986 1.00 79.56 92 MET A O 1
ATOM 676 N N . ALA A 1 93 ? 9.225 6.864 -3.970 1.00 81.25 93 ALA A N 1
ATOM 677 C CA . ALA A 1 93 ? 10.658 7.114 -4.106 1.00 81.25 93 ALA A CA 1
ATOM 678 C C . ALA A 1 93 ? 11.082 7.173 -5.584 1.00 81.25 93 ALA A C 1
ATOM 680 O O . ALA A 1 93 ? 11.770 8.110 -5.970 1.00 81.25 93 ALA A O 1
ATOM 681 N N . PHE A 1 94 ? 10.605 6.253 -6.428 1.00 75.19 94 PHE A N 1
ATOM 682 C CA . PHE A 1 94 ? 10.847 6.303 -7.877 1.00 75.19 94 PHE A CA 1
ATOM 683 C C . PHE A 1 94 ? 10.296 7.585 -8.518 1.00 75.19 94 PHE A C 1
ATOM 685 O O . PHE A 1 94 ? 11.042 8.325 -9.158 1.00 75.19 94 PHE A O 1
ATOM 692 N N . LEU A 1 95 ? 9.025 7.913 -8.262 1.00 71.12 95 LEU A N 1
ATOM 693 C CA . LEU A 1 95 ? 8.381 9.108 -8.826 1.00 71.12 95 LEU A CA 1
ATOM 694 C C . LEU A 1 95 ? 9.059 10.419 -8.395 1.00 71.12 95 LEU A C 1
ATOM 696 O O . LEU A 1 95 ? 9.082 11.383 -9.152 1.00 71.12 95 LEU A O 1
ATOM 700 N N . THR A 1 96 ? 9.621 10.473 -7.185 1.00 69.19 96 THR A N 1
ATOM 701 C CA . THR A 1 96 ? 10.311 11.670 -6.664 1.00 69.19 96 THR A CA 1
ATOM 702 C C . THR A 1 96 ? 11.772 11.798 -7.090 1.00 69.19 96 THR A C 1
ATOM 704 O O . THR A 1 96 ? 12.350 12.875 -6.911 1.00 69.19 96 THR A O 1
ATOM 707 N N . ILE A 1 97 ? 12.375 10.727 -7.611 1.00 67.69 97 ILE A N 1
ATOM 708 C CA . ILE A 1 97 ? 13.730 10.736 -8.175 1.00 67.69 97 ILE A CA 1
ATOM 709 C C . ILE A 1 97 ? 13.682 11.137 -9.656 1.00 67.69 97 ILE A C 1
ATOM 711 O O . ILE A 1 97 ? 14.545 11.890 -10.098 1.00 67.69 97 ILE A O 1
ATOM 715 N N . GLU A 1 98 ? 12.671 10.680 -10.400 1.00 61.12 98 GLU A N 1
ATOM 716 C CA . GLU A 1 98 ? 12.506 10.977 -11.834 1.00 61.12 98 GLU A CA 1
ATOM 717 C C . GLU A 1 98 ? 11.710 12.265 -12.112 1.00 61.12 98 GLU A C 1
ATOM 719 O O . GLU A 1 98 ? 11.815 12.839 -13.196 1.00 61.12 98 GLU A O 1
ATOM 724 N N . GLY A 1 99 ? 10.914 12.737 -11.148 1.00 56.31 99 GLY A N 1
ATOM 725 C CA . GLY A 1 99 ? 10.076 13.927 -11.291 1.00 56.31 99 GLY A CA 1
ATOM 726 C C . GLY A 1 99 ? 10.832 15.240 -11.074 1.00 56.31 99 GLY A C 1
ATOM 727 O O . GLY A 1 99 ? 11.435 15.460 -10.021 1.00 56.31 99 GLY A O 1
ATOM 728 N N . ASP A 1 100 ? 10.735 16.146 -12.048 1.00 53.56 100 ASP A N 1
ATOM 729 C CA . ASP A 1 100 ? 11.240 17.516 -11.958 1.00 53.56 100 ASP A CA 1
ATOM 730 C C . ASP A 1 100 ? 10.556 18.255 -10.787 1.00 53.56 100 ASP A C 1
ATOM 732 O O . ASP A 1 100 ? 9.337 18.435 -10.757 1.00 53.56 100 ASP A O 1
ATOM 736 N N . ARG A 1 101 ? 11.333 18.660 -9.772 1.00 56.12 101 ARG A N 1
ATOM 737 C CA . ARG A 1 101 ? 10.847 19.251 -8.501 1.00 56.12 101 ARG A CA 1
ATOM 738 C C . ARG A 1 101 ? 10.330 20.694 -8.648 1.00 56.12 101 ARG A C 1
ATOM 740 O O . ARG A 1 101 ? 10.159 21.392 -7.649 1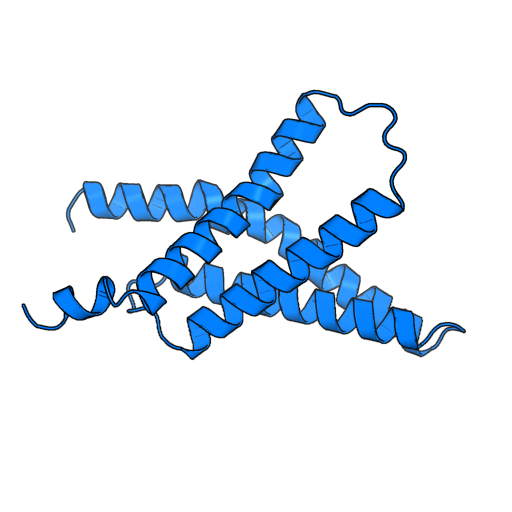.00 56.12 101 ARG A O 1
ATOM 747 N N . GLY A 1 102 ? 10.121 21.154 -9.879 1.00 51.00 102 GLY A N 1
ATOM 748 C CA . GLY A 1 102 ? 10.068 22.570 -10.243 1.00 51.00 102 GLY A CA 1
ATOM 749 C C . GLY A 1 102 ? 8.797 23.342 -9.884 1.00 51.00 102 GLY A C 1
ATOM 750 O O . GLY A 1 102 ? 8.851 24.566 -9.821 1.00 51.00 102 GLY A O 1
ATOM 751 N N . SER A 1 103 ? 7.658 22.699 -9.613 1.00 54.41 103 SER A N 1
ATOM 752 C CA . SER A 1 103 ? 6.423 23.437 -9.300 1.00 54.41 103 SER A CA 1
ATOM 753 C C . SER A 1 103 ? 5.427 22.589 -8.513 1.00 54.41 103 SER A C 1
ATOM 755 O O . SER A 1 103 ? 4.452 22.085 -9.063 1.00 54.41 103 SER A O 1
ATOM 757 N N . ALA A 1 104 ? 5.666 22.409 -7.214 1.00 62.75 104 ALA A N 1
ATOM 758 C CA . ALA A 1 104 ? 4.665 21.821 -6.330 1.00 62.75 104 ALA A CA 1
ATOM 759 C C . ALA A 1 104 ? 3.594 22.876 -6.017 1.00 62.75 104 ALA A C 1
ATOM 761 O O . ALA A 1 104 ? 3.680 23.608 -5.030 1.00 62.75 104 ALA A O 1
ATOM 762 N N . ASP A 1 105 ? 2.602 22.988 -6.895 1.00 71.38 105 ASP A N 1
ATOM 763 C CA . ASP A 1 105 ? 1.401 23.758 -6.612 1.00 71.38 105 ASP A CA 1
ATOM 764 C C . ASP A 1 105 ? 0.676 23.173 -5.372 1.00 71.38 105 ASP A C 1
ATOM 766 O O . ASP A 1 105 ? 0.756 21.966 -5.101 1.00 71.38 105 ASP A O 1
ATOM 770 N N . PRO A 1 106 ? -0.027 24.003 -4.577 1.00 75.25 106 PRO A N 1
ATOM 771 C CA . PRO A 1 106 ? -0.694 23.547 -3.356 1.00 75.25 106 PRO A CA 1
ATOM 772 C C . PRO A 1 106 ? -1.703 22.412 -3.586 1.00 75.25 106 PRO A C 1
ATOM 774 O O . PRO A 1 106 ? -1.944 21.604 -2.688 1.00 75.25 106 PRO A O 1
ATOM 777 N N . GLU A 1 107 ? -2.286 22.335 -4.784 1.00 78.00 107 GLU A N 1
ATOM 778 C CA . GLU A 1 107 ? -3.271 21.321 -5.153 1.00 78.00 107 GLU A CA 1
ATOM 779 C C . GLU A 1 107 ? -2.612 19.945 -5.336 1.00 78.00 107 GLU A C 1
ATOM 781 O O . GLU A 1 107 ? -3.113 18.943 -4.818 1.00 78.00 107 GLU A O 1
ATOM 786 N N . THR A 1 108 ? -1.453 19.886 -5.991 1.00 76.19 108 THR A N 1
ATOM 787 C CA . THR A 1 108 ? -0.638 18.673 -6.135 1.00 76.19 108 THR A CA 1
ATOM 788 C C . THR A 1 108 ? -0.173 18.154 -4.778 1.00 76.19 108 THR A C 1
ATOM 790 O O . THR A 1 108 ? -0.277 16.954 -4.511 1.00 76.19 108 THR A O 1
ATOM 793 N N . ILE A 1 109 ? 0.249 19.041 -3.870 1.00 73.75 109 ILE A N 1
ATOM 794 C CA . ILE A 1 109 ? 0.617 18.654 -2.498 1.00 73.75 109 ILE A CA 1
ATOM 795 C C . ILE A 1 109 ? -0.588 18.046 -1.771 1.00 73.75 109 ILE A C 1
ATOM 797 O O . ILE A 1 109 ? -0.469 16.976 -1.171 1.00 73.75 109 ILE A O 1
ATOM 801 N N . LEU A 1 110 ? -1.760 18.683 -1.851 1.00 77.25 110 LEU A N 1
ATOM 802 C CA . LEU A 1 110 ? -2.972 18.192 -1.194 1.00 77.25 110 LEU A CA 1
ATOM 803 C C . LEU A 1 110 ? -3.401 16.820 -1.736 1.00 77.25 110 LEU A C 1
ATOM 805 O O . LEU A 1 110 ? -3.755 15.933 -0.956 1.00 77.25 110 LEU A O 1
ATOM 809 N N . LYS A 1 111 ? -3.310 16.618 -3.056 1.00 75.69 111 LYS A N 1
ATOM 810 C CA . LYS A 1 111 ? -3.566 15.323 -3.704 1.00 75.69 111 LYS A CA 1
ATOM 811 C C . LYS A 1 111 ? -2.598 14.260 -3.201 1.00 75.69 111 LYS A C 1
ATOM 813 O O . LYS A 1 111 ? -3.042 13.187 -2.806 1.00 75.69 111 LYS A O 1
ATOM 818 N N . VAL A 1 112 ? -1.298 14.549 -3.146 1.00 75.62 112 VAL A N 1
ATOM 819 C CA . VAL A 1 112 ? -0.305 13.599 -2.624 1.00 75.62 112 VAL A CA 1
ATOM 820 C C . VAL A 1 112 ? -0.600 13.251 -1.165 1.00 75.62 112 VAL A C 1
ATOM 822 O O . VAL A 1 112 ? -0.639 12.075 -0.811 1.00 75.62 112 VAL A O 1
ATOM 825 N N . VAL A 1 113 ? -0.886 14.237 -0.314 1.00 78.62 113 VAL A N 1
ATOM 826 C CA . VAL A 1 113 ? -1.221 13.984 1.095 1.00 78.62 113 VAL A CA 1
ATOM 827 C C . VAL A 1 113 ? -2.458 13.088 1.214 1.00 78.62 113 VAL A C 1
ATOM 829 O O . VAL A 1 113 ? -2.424 12.083 1.924 1.00 78.62 113 VAL A O 1
ATOM 832 N N . TYR A 1 114 ? -3.526 13.393 0.480 1.00 81.25 114 TYR A N 1
ATOM 833 C CA . TYR A 1 114 ? -4.770 12.632 0.560 1.00 81.25 114 TYR A CA 1
ATOM 834 C C . TYR A 1 114 ? -4.648 11.218 -0.025 1.00 81.25 114 TYR A C 1
ATOM 836 O O . TYR A 1 114 ? -5.038 10.242 0.615 1.00 81.25 114 TYR A O 1
ATOM 844 N N . PHE A 1 115 ? -4.074 11.084 -1.222 1.00 81.12 115 PHE A N 1
ATOM 845 C CA . PHE A 1 115 ? -3.992 9.796 -1.907 1.00 81.12 115 PHE A CA 1
ATOM 846 C C . PHE A 1 115 ? -2.902 8.886 -1.345 1.00 81.12 115 PHE A C 1
ATOM 848 O O . PHE A 1 115 ? -3.032 7.674 -1.459 1.00 81.12 115 PHE A O 1
ATOM 855 N N . VAL A 1 116 ? -1.840 9.424 -0.741 1.00 80.69 116 VAL A N 1
ATOM 856 C CA . VAL A 1 116 ? -0.653 8.645 -0.333 1.00 80.69 116 VAL A CA 1
ATOM 857 C C . VAL A 1 116 ? -0.522 8.589 1.173 1.00 80.69 116 VAL A C 1
ATOM 859 O O . VAL A 1 116 ? -0.483 7.509 1.762 1.00 80.69 116 VAL A O 1
ATOM 862 N N . VAL A 1 117 ? -0.470 9.753 1.817 1.00 84.75 117 VAL A N 1
ATOM 863 C CA . VAL A 1 117 ? -0.155 9.830 3.245 1.00 84.75 117 VAL A CA 1
ATOM 864 C C . VAL A 1 117 ? -1.299 9.253 4.069 1.00 84.75 117 VAL A C 1
ATOM 866 O O . VAL A 1 117 ? -1.045 8.465 4.977 1.00 84.75 117 VAL A O 1
ATOM 869 N N . CYS A 1 118 ? -2.556 9.562 3.738 1.00 86.50 118 CYS A N 1
ATOM 870 C CA . CYS A 1 118 ? -3.699 9.047 4.493 1.00 86.50 118 CYS A CA 1
ATOM 871 C C . CYS A 1 118 ? -3.791 7.504 4.521 1.00 86.50 118 CYS A C 1
ATOM 873 O O . CYS A 1 118 ? -3.844 6.953 5.628 1.00 86.50 118 CYS A O 1
ATOM 875 N N . PRO A 1 119 ? -3.756 6.770 3.389 1.00 85.19 119 PRO A N 1
ATOM 876 C CA . PRO A 1 119 ? -3.776 5.308 3.429 1.00 85.19 119 PRO A CA 1
ATOM 877 C C . PRO A 1 119 ? -2.531 4.707 4.095 1.00 85.19 119 PRO A C 1
ATOM 879 O O . PRO A 1 119 ? -2.664 3.732 4.837 1.00 85.19 119 PRO A O 1
ATOM 882 N N . VAL A 1 120 ? -1.343 5.297 3.907 1.00 87.50 120 VAL A N 1
ATOM 883 C CA . VAL A 1 120 ? -0.100 4.814 4.539 1.00 87.50 120 VAL A CA 1
ATOM 884 C C . VAL A 1 120 ? -0.152 4.966 6.054 1.00 87.50 120 VAL A C 1
ATOM 886 O O . VAL A 1 120 ? 0.089 4.002 6.779 1.00 87.50 120 VAL A O 1
ATOM 889 N N . VAL A 1 121 ? -0.503 6.154 6.550 1.00 89.06 121 VAL A N 1
ATOM 890 C CA . VAL A 1 121 ? -0.589 6.426 7.991 1.00 89.06 121 VAL A CA 1
ATOM 891 C C . VAL A 1 121 ? -1.654 5.546 8.636 1.00 89.06 121 VAL A C 1
ATOM 893 O O . VAL A 1 121 ? -1.422 4.994 9.712 1.00 89.06 121 VAL A O 1
ATOM 896 N N . PHE A 1 122 ? -2.797 5.350 7.976 1.00 88.88 122 PHE A N 1
ATOM 897 C CA . PHE A 1 122 ? -3.841 4.467 8.484 1.00 88.88 122 PHE A CA 1
ATOM 898 C C . PHE A 1 122 ? -3.387 3.000 8.537 1.00 88.88 122 PHE A C 1
ATOM 900 O O . PHE A 1 122 ? -3.568 2.335 9.559 1.00 88.88 122 PHE A O 1
ATOM 907 N N . ALA A 1 123 ? -2.736 2.498 7.484 1.00 86.25 123 ALA A N 1
ATOM 908 C CA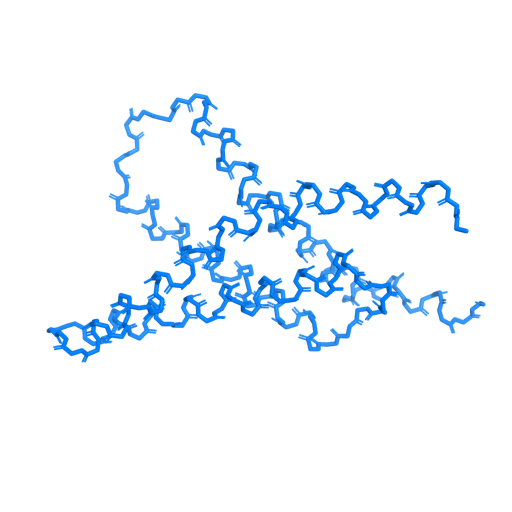 . ALA A 1 123 ? -2.193 1.142 7.462 1.00 86.25 123 ALA A CA 1
ATOM 909 C C . ALA A 1 123 ? -1.122 0.931 8.547 1.00 86.25 123 ALA A C 1
ATOM 911 O O . ALA A 1 123 ? -1.182 -0.050 9.291 1.00 86.25 123 ALA A O 1
ATOM 912 N N . LEU A 1 124 ? -0.192 1.879 8.702 1.00 90.00 124 LEU A N 1
ATOM 913 C CA . LEU A 1 124 ? 0.824 1.859 9.758 1.00 90.00 124 LEU A CA 1
ATOM 914 C C . LEU A 1 124 ? 0.201 1.902 11.155 1.00 90.00 124 LEU A C 1
ATOM 916 O O . LEU A 1 124 ? 0.635 1.164 12.038 1.00 90.00 124 LEU A O 1
ATOM 920 N N . HIS A 1 125 ? -0.843 2.709 11.355 1.00 89.56 125 HIS A N 1
ATOM 921 C CA . HIS A 1 125 ? -1.574 2.760 12.618 1.00 89.56 125 HIS A CA 1
ATOM 922 C C . HIS A 1 125 ? -2.177 1.394 12.984 1.00 89.56 125 HIS A C 1
ATOM 924 O O . HIS A 1 125 ? -2.055 0.954 14.129 1.00 89.56 125 HIS A O 1
ATOM 930 N N . LEU A 1 126 ? -2.780 0.695 12.016 1.00 85.75 126 LEU A N 1
ATOM 931 C CA . LEU A 1 126 ? -3.336 -0.646 12.226 1.00 85.75 126 LEU A CA 1
ATOM 932 C C . LEU A 1 126 ? -2.252 -1.689 12.526 1.00 85.75 126 LEU A C 1
ATOM 934 O O . LEU A 1 126 ? -2.419 -2.501 13.438 1.00 85.75 126 LEU A O 1
ATOM 938 N N . ILE A 1 127 ? -1.130 -1.649 11.803 1.00 86.19 127 ILE A N 1
ATOM 939 C CA . ILE A 1 127 ? 0.017 -2.538 12.045 1.00 86.19 127 ILE A CA 1
ATOM 940 C C . ILE A 1 127 ? 0.591 -2.294 13.446 1.00 86.19 127 ILE A C 1
ATOM 942 O O . ILE A 1 127 ? 0.806 -3.239 14.202 1.00 86.19 127 ILE A O 1
ATOM 946 N N . TRP A 1 128 ? 0.783 -1.032 13.833 1.00 87.81 128 TRP A N 1
ATOM 947 C CA . TRP A 1 128 ? 1.280 -0.660 15.157 1.00 87.81 128 TRP A CA 1
ATOM 948 C C . TRP A 1 128 ? 0.364 -1.152 16.282 1.00 87.81 128 TRP A C 1
ATOM 950 O O . TRP A 1 128 ? 0.823 -1.723 17.276 1.00 87.81 128 TRP A O 1
ATOM 960 N N . LYS A 1 129 ? -0.951 -0.964 16.128 1.00 84.69 129 LYS A N 1
ATOM 961 C CA . LYS A 1 129 ? -1.943 -1.425 17.106 1.00 84.69 129 LYS A CA 1
ATOM 962 C C . LYS A 1 129 ? -1.914 -2.948 17.274 1.00 84.69 129 LYS A C 1
ATOM 964 O O . LYS A 1 129 ? -1.979 -3.436 18.402 1.00 84.69 129 LYS A O 1
ATOM 969 N N . PHE A 1 130 ? -1.748 -3.673 16.169 1.00 83.62 130 PHE A N 1
ATOM 970 C CA . PHE A 1 130 ? -1.592 -5.124 16.167 1.00 83.62 130 PHE A CA 1
ATOM 971 C C . PHE A 1 130 ? -0.311 -5.571 16.889 1.00 83.62 130 PHE A C 1
ATOM 973 O O . PHE A 1 130 ? -0.371 -6.444 17.752 1.00 83.62 130 PHE A O 1
ATOM 980 N N . LEU A 1 131 ? 0.833 -4.939 16.599 1.00 84.00 131 LEU A N 1
ATOM 981 C CA . LEU A 1 131 ? 2.125 -5.275 17.217 1.00 84.00 131 LEU A CA 1
ATOM 982 C C . LEU A 1 131 ? 2.162 -4.983 18.721 1.00 84.00 131 LEU A C 1
ATOM 984 O O . LEU A 1 131 ? 2.770 -5.730 19.480 1.00 84.00 131 LEU A O 1
ATOM 988 N N . THR A 1 132 ? 1.491 -3.917 19.161 1.00 84.12 132 THR A N 1
ATOM 989 C CA . THR A 1 132 ? 1.435 -3.520 20.579 1.00 84.12 132 THR A CA 1
ATOM 990 C C . THR A 1 132 ? 0.399 -4.294 21.396 1.00 84.12 132 THR A C 1
ATOM 992 O O . THR A 1 132 ? 0.230 -4.017 22.582 1.00 84.12 132 THR A O 1
ATOM 995 N N . GLY A 1 133 ? -0.325 -5.247 20.795 1.00 68.62 133 GLY A N 1
ATOM 996 C CA . GLY A 1 133 ? -1.313 -6.063 21.504 1.00 68.62 133 GLY A CA 1
ATOM 997 C C . GLY A 1 133 ? -2.522 -5.276 22.022 1.00 68.62 133 GLY A C 1
ATOM 998 O O . GLY A 1 133 ? -3.313 -5.808 22.797 1.00 68.62 133 GLY A O 1
ATOM 999 N N . ARG A 1 134 ? -2.725 -4.028 21.574 1.00 61.62 134 ARG A N 1
ATOM 1000 C CA . ARG A 1 134 ? -3.864 -3.184 21.984 1.00 61.62 134 ARG A CA 1
ATOM 1001 C C . ARG A 1 134 ? -5.228 -3.705 21.511 1.00 61.62 134 ARG A C 1
ATOM 1003 O O . ARG A 1 134 ? -6.248 -3.162 21.922 1.00 61.62 134 ARG A O 1
ATOM 1010 N N . ASP A 1 135 ? -5.251 -4.751 20.686 1.00 52.72 135 ASP A N 1
ATOM 1011 C CA . ASP A 1 135 ? -6.453 -5.515 20.326 1.00 52.72 135 ASP A CA 1
ATOM 1012 C C . ASP A 1 135 ? -6.623 -6.819 21.136 1.00 52.72 135 ASP A C 1
ATOM 1014 O O . ASP A 1 135 ? -7.724 -7.362 21.183 1.00 52.72 135 ASP A O 1
ATOM 1018 N N . ALA A 1 136 ? -5.584 -7.306 21.829 1.00 45.53 136 ALA A N 1
ATOM 1019 C CA . ALA A 1 136 ? -5.660 -8.516 22.659 1.00 45.53 136 ALA A CA 1
ATOM 1020 C C . ALA A 1 136 ? -6.417 -8.285 23.983 1.00 45.53 136 ALA A C 1
ATOM 1022 O O . ALA A 1 136 ? -6.979 -9.221 24.542 1.00 45.53 136 ALA A O 1
ATOM 1023 N N . GLY 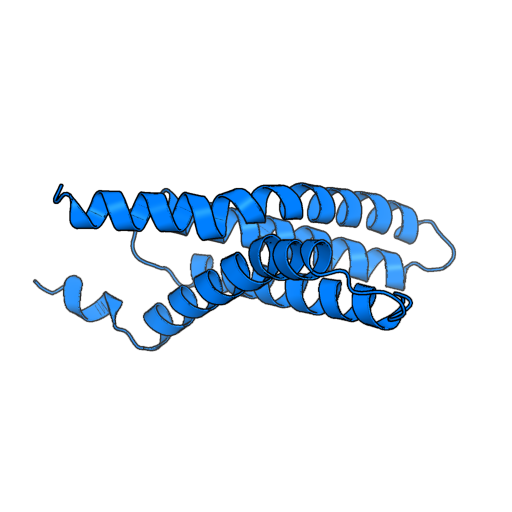A 1 137 ? -6.493 -7.034 24.453 1.00 39.31 137 GLY A N 1
ATOM 1024 C CA . GLY A 1 137 ? -7.217 -6.664 25.676 1.00 39.31 137 GLY A CA 1
ATOM 1025 C C . GLY A 1 137 ? -8.748 -6.653 25.564 1.00 39.31 137 GLY A C 1
ATOM 1026 O O . GLY A 1 137 ? -9.410 -6.573 26.588 1.00 39.31 137 GLY A O 1
ATOM 1027 N N . ASN A 1 138 ? -9.316 -6.761 24.355 1.00 39.19 138 ASN A N 1
ATOM 1028 C CA . ASN A 1 138 ? -10.772 -6.776 24.121 1.00 39.19 138 ASN A CA 1
ATOM 1029 C C . ASN A 1 138 ? -11.322 -8.165 23.750 1.00 39.19 138 ASN A C 1
ATOM 1031 O O . ASN A 1 138 ? -12.492 -8.288 23.401 1.00 39.19 138 ASN A O 1
ATOM 1035 N N . LEU A 1 139 ? -10.488 -9.208 23.785 1.00 39.47 139 LEU A N 1
ATOM 1036 C CA . LEU A 1 139 ? -10.913 -10.604 23.596 1.00 39.47 139 LEU A CA 1
ATOM 1037 C C . LEU A 1 139 ? -11.041 -11.361 24.930 1.00 39.47 139 LEU A C 1
ATOM 1039 O O . LEU A 1 139 ? -11.327 -12.554 24.929 1.00 39.47 139 LEU A O 1
ATOM 1043 N N . ALA A 1 140 ? -10.832 -10.667 26.053 1.00 31.39 140 ALA A N 1
ATOM 1044 C CA . ALA A 1 140 ? -10.944 -11.195 27.411 1.00 31.39 140 ALA A CA 1
ATOM 1045 C C . ALA A 1 140 ? -12.044 -10.499 28.245 1.00 31.39 140 ALA A C 1
ATOM 1047 O O . ALA A 1 140 ? -12.070 -10.669 29.463 1.00 31.39 140 ALA A O 1
ATOM 1048 N N . SER A 1 141 ? -12.936 -9.725 27.609 1.00 32.50 141 SER A N 1
ATOM 1049 C CA . SER A 1 141 ? -14.102 -9.094 28.247 1.00 32.50 141 SER A CA 1
ATOM 1050 C C . SER A 1 141 ? -15.395 -9.442 27.528 1.00 32.50 141 SER A C 1
ATOM 1052 O O . SER A 1 141 ? -15.448 -9.139 26.312 1.00 32.50 141 SER A O 1
#

Radius of gyration: 17.03 Å; chains: 1; bounding box: 40×36×52 Å

Sequence (141 aa):
MNAAAILKAGLAILLAWVPALFWLVFAGTGVIMGVGGLFSSEPWGGLVFIALGLGGILGFIGLTLACWTRWPMTRTRAIFLACGVISLLVAMAFLTIEGDRGSADPETILKVVYFVVCPVVFALHLIWKFLTGRDAGNLAS

Foldseek 3Di:
DDPVVVVVLVCLCQQALVLLVVVLVQLVVLQVVLVVCCPDPHNVSSVLSNQLSVLSVLLNVLSCCVSVPPDQDDPSSLVSVVSNLVSLVVVVVVCVVPDDPPDPDPVNVVSCCRNRVRNNVVSVVSNVCVVVCVVVVVVVD

pLDDT: mean 80.73, std 12.96, range [31.39, 94.75]